Protein AF-A0A7V2S5D3-F1 (afdb_monomer_lite)

Radius of gyration: 21.26 Å; chains: 1; bounding box: 42×23×77 Å

Structure (mmCIF, N/CA/C/O backbone):
data_AF-A0A7V2S5D3-F1
#
_entry.id   AF-A0A7V2S5D3-F1
#
loop_
_atom_site.group_PDB
_atom_site.id
_atom_site.type_symbol
_atom_site.label_atom_id
_atom_site.label_alt_id
_atom_site.label_comp_id
_atom_site.label_asym_id
_atom_site.label_entity_id
_atom_site.label_seq_id
_atom_site.pdbx_PDB_ins_code
_atom_site.Cartn_x
_atom_site.Cartn_y
_atom_site.Cartn_z
_atom_site.occupancy
_atom_site.B_iso_or_equiv
_atom_site.auth_seq_id
_atom_site.auth_comp_id
_atom_site.auth_asym_id
_atom_site.auth_atom_id
_atom_site.pdbx_PDB_model_num
ATOM 1 N N . MET A 1 1 ? 14.403 7.494 53.483 1.00 46.62 1 MET A N 1
ATOM 2 C CA . MET A 1 1 ? 13.014 7.543 52.981 1.00 46.62 1 MET A CA 1
ATOM 3 C C . MET A 1 1 ? 13.094 7.843 51.501 1.00 46.62 1 MET A C 1
ATOM 5 O O . MET A 1 1 ? 13.342 8.985 51.143 1.00 46.62 1 MET A O 1
ATOM 9 N N . GLU A 1 2 ? 13.006 6.818 50.658 1.00 55.88 2 GLU A N 1
ATOM 10 C CA . GLU A 1 2 ? 12.938 7.007 49.208 1.00 55.88 2 GLU A CA 1
ATOM 11 C C . GLU A 1 2 ? 11.526 7.458 48.838 1.00 55.88 2 GLU A C 1
ATOM 13 O O . GLU A 1 2 ? 10.539 6.771 49.106 1.00 55.88 2 GLU A O 1
ATOM 18 N N . THR A 1 3 ? 11.428 8.652 48.266 1.00 60.94 3 THR A N 1
ATOM 19 C CA . THR A 1 3 ? 10.181 9.186 47.730 1.00 60.94 3 THR A CA 1
ATOM 20 C C . THR A 1 3 ? 9.862 8.427 46.447 1.00 60.94 3 THR A C 1
ATOM 22 O O . THR A 1 3 ? 10.433 8.709 45.396 1.00 60.94 3 THR A O 1
ATOM 25 N N . ILE A 1 4 ? 8.959 7.450 46.521 1.00 68.06 4 ILE A N 1
ATOM 26 C CA . ILE A 1 4 ? 8.388 6.823 45.327 1.00 68.06 4 ILE A CA 1
ATOM 27 C C . ILE A 1 4 ? 7.640 7.926 44.569 1.00 68.06 4 ILE A C 1
ATOM 29 O O . ILE A 1 4 ? 6.605 8.410 45.029 1.00 68.06 4 ILE A O 1
ATOM 33 N N . MET A 1 5 ? 8.175 8.355 43.423 1.00 68.44 5 MET A N 1
ATOM 34 C CA . MET A 1 5 ? 7.456 9.221 42.491 1.00 68.44 5 MET A CA 1
ATOM 35 C C . MET A 1 5 ? 6.154 8.518 42.092 1.00 68.44 5 MET A C 1
ATOM 37 O O . MET A 1 5 ? 6.176 7.536 41.351 1.00 68.44 5 MET A O 1
ATOM 41 N N . GLN A 1 6 ? 5.013 9.009 42.582 1.00 74.38 6 GLN A N 1
ATOM 42 C CA . GLN A 1 6 ? 3.713 8.589 42.067 1.00 74.38 6 GLN A CA 1
ATOM 43 C C . GLN A 1 6 ? 3.634 8.990 40.595 1.00 74.38 6 GLN A C 1
ATOM 45 O O . GLN A 1 6 ? 3.506 10.169 40.268 1.00 74.38 6 GLN A O 1
ATOM 50 N N . ILE A 1 7 ? 3.715 8.002 39.705 1.00 81.06 7 ILE A N 1
ATOM 51 C CA . ILE A 1 7 ? 3.478 8.2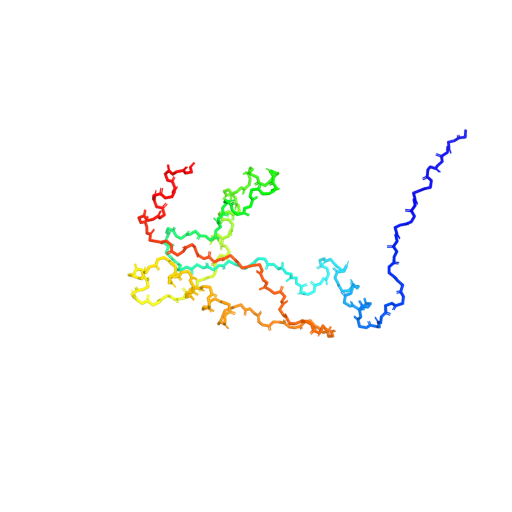08 38.280 1.00 81.06 7 ILE A CA 1
ATOM 52 C C . ILE A 1 7 ? 2.001 8.602 38.124 1.00 81.06 7 ILE A C 1
ATOM 54 O O . ILE A 1 7 ? 1.125 7.828 38.528 1.00 81.06 7 ILE A O 1
ATOM 58 N N . PRO A 1 8 ? 1.688 9.786 37.567 1.00 82.69 8 PRO A N 1
ATOM 59 C CA . PRO A 1 8 ? 0.310 10.198 37.354 1.00 82.69 8 PRO A CA 1
ATOM 60 C C . PRO A 1 8 ? -0.416 9.179 36.478 1.00 82.69 8 PRO A C 1
ATOM 62 O O . PRO A 1 8 ? 0.092 8.767 35.433 1.00 82.69 8 PRO A O 1
ATOM 65 N N . LYS A 1 9 ? -1.624 8.774 36.886 1.00 87.12 9 LYS A N 1
ATOM 66 C CA . LYS A 1 9 ? -2.429 7.851 36.084 1.00 87.12 9 LYS A CA 1
ATOM 67 C C . LYS A 1 9 ? -2.752 8.503 34.734 1.00 87.12 9 LYS A C 1
ATOM 69 O O . LYS A 1 9 ? -3.238 9.634 34.687 1.00 87.12 9 LYS A O 1
ATOM 74 N N . ILE A 1 10 ? -2.518 7.773 33.643 1.00 87.12 10 ILE A N 1
ATOM 75 C CA . ILE A 1 10 ? -2.878 8.222 32.294 1.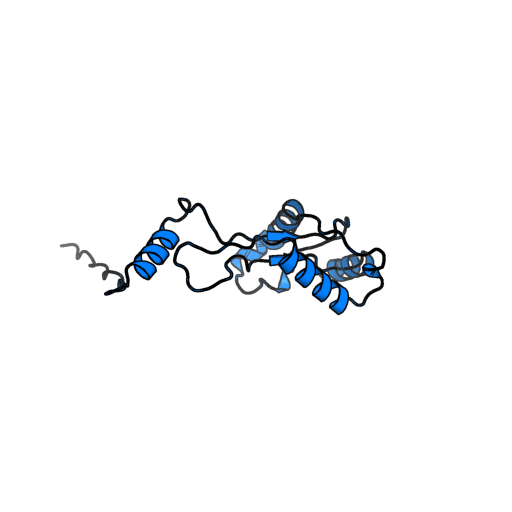00 87.12 10 ILE A CA 1
ATOM 76 C C . ILE A 1 10 ? -4.392 8.458 32.238 1.00 87.12 10 ILE A C 1
ATOM 78 O O . ILE A 1 10 ? -5.187 7.650 32.723 1.00 87.12 10 ILE A O 1
ATOM 82 N N . LYS A 1 11 ? -4.799 9.589 31.657 1.00 89.56 11 LYS A N 1
ATOM 83 C CA . LYS A 1 11 ? -6.210 9.946 31.498 1.00 89.56 11 LYS A CA 1
ATOM 84 C C . LYS A 1 11 ? -6.924 8.909 30.629 1.00 89.56 11 LYS A C 1
ATOM 86 O O . LYS A 1 11 ? -6.575 8.713 29.469 1.00 89.56 11 LYS A O 1
ATOM 91 N N . GLU A 1 12 ? -7.980 8.319 31.174 1.00 88.81 12 GLU A N 1
ATOM 92 C CA . GLU A 1 12 ? -8.840 7.372 30.463 1.00 88.81 12 GLU A CA 1
ATOM 93 C C . GLU A 1 12 ? -10.123 8.059 29.959 1.00 88.81 12 GLU A C 1
ATOM 95 O O . GLU A 1 12 ? -10.646 8.969 30.622 1.00 88.81 12 GLU A O 1
ATOM 100 N N . PRO A 1 13 ? -10.653 7.648 28.792 1.00 90.25 13 PRO A N 1
ATOM 101 C CA . PRO A 1 13 ? -11.949 8.119 28.324 1.00 90.25 13 PRO A CA 1
ATOM 102 C C . PRO A 1 13 ? -13.057 7.688 29.295 1.00 90.25 13 PRO A C 1
ATOM 104 O O . PRO A 1 13 ? -13.020 6.601 29.865 1.00 90.25 13 PRO A O 1
ATOM 107 N N . LYS A 1 14 ? -14.069 8.541 29.477 1.00 91.31 14 LYS A N 1
ATOM 108 C CA . LYS A 1 14 ? -15.229 8.271 30.340 1.00 91.31 14 LYS A CA 1
ATOM 109 C C . LYS A 1 14 ? -16.512 8.342 29.519 1.00 91.31 14 LYS A C 1
ATOM 111 O O . LYS A 1 14 ? -16.573 9.092 28.550 1.00 91.31 14 LYS A O 1
ATOM 116 N N . ARG A 1 15 ? -17.549 7.615 29.954 1.00 95.00 15 ARG A N 1
ATOM 117 C CA . ARG A 1 15 ? -18.902 7.638 29.356 1.00 95.00 15 ARG A CA 1
ATOM 118 C C . ARG A 1 15 ? -18.928 7.251 27.868 1.00 95.00 15 ARG A C 1
ATOM 120 O O . ARG A 1 15 ? -19.706 7.806 27.097 1.00 95.00 15 ARG A O 1
ATOM 127 N N . LEU A 1 16 ? -18.083 6.301 27.462 1.00 95.50 16 LEU A N 1
ATOM 128 C CA . LEU A 1 16 ? -18.149 5.741 26.115 1.00 95.50 16 LEU A CA 1
ATOM 129 C C . LEU A 1 16 ? -19.469 4.984 25.934 1.00 95.50 16 LEU A C 1
ATOM 131 O O . LEU A 1 16 ? -19.916 4.264 26.828 1.00 95.50 16 LEU A O 1
ATOM 135 N N . SER A 1 17 ? -20.095 5.135 24.767 1.00 96.06 17 SER A N 1
ATOM 136 C CA . SER A 1 17 ? -21.205 4.258 24.395 1.00 96.06 17 SER A CA 1
ATOM 137 C C . SER A 1 17 ? -20.695 2.822 24.245 1.00 96.06 17 SER A C 1
ATOM 139 O O . SER A 1 17 ? -19.521 2.607 23.940 1.00 96.06 17 SER A O 1
ATOM 141 N N . LYS A 1 18 ? -21.581 1.830 24.400 1.00 95.50 18 LYS A N 1
ATOM 142 C CA . LYS A 1 18 ? -21.215 0.405 24.278 1.00 95.50 18 LYS A CA 1
ATOM 143 C C . LYS A 1 18 ? -20.468 0.097 22.969 1.00 95.50 18 LYS A C 1
ATOM 145 O O . LYS A 1 18 ? -19.501 -0.652 22.982 1.00 95.50 18 LYS A O 1
ATOM 150 N N . ARG A 1 19 ? -20.875 0.736 21.865 1.00 95.69 19 ARG A N 1
ATOM 151 C CA . ARG A 1 19 ? -20.241 0.618 20.541 1.00 95.69 19 ARG A CA 1
ATOM 152 C C . ARG A 1 19 ? -18.800 1.132 20.533 1.00 95.69 19 ARG A C 1
ATOM 154 O O . ARG A 1 19 ? -17.904 0.437 20.075 1.00 95.69 19 ARG A O 1
ATOM 161 N N . ILE A 1 20 ? -18.574 2.339 21.058 1.00 95.12 20 ILE A N 1
ATOM 162 C CA . ILE A 1 20 ? -17.236 2.947 21.079 1.00 95.12 20 ILE A CA 1
ATOM 163 C C . ILE A 1 20 ? -16.316 2.216 22.058 1.00 95.12 20 ILE A C 1
ATOM 165 O O . ILE A 1 20 ? -15.143 2.026 21.753 1.00 95.12 20 ILE A O 1
ATOM 169 N N . GLN A 1 21 ? -16.844 1.765 23.200 1.00 94.25 21 GLN A N 1
ATOM 170 C CA . GLN A 1 21 ? -16.094 0.929 24.135 1.00 94.25 21 GLN A CA 1
ATOM 171 C C . GLN A 1 21 ? -15.609 -0.353 23.444 1.00 94.25 21 GLN A C 1
ATOM 173 O O . GLN A 1 21 ? -14.418 -0.641 23.482 1.00 94.25 21 GLN A O 1
ATOM 178 N N . TRP A 1 22 ? -16.495 -1.052 22.723 1.00 93.69 22 TRP A N 1
ATOM 179 C CA . TRP A 1 22 ? -16.131 -2.259 21.976 1.00 93.69 22 TRP A CA 1
ATOM 180 C C . TRP A 1 22 ? -15.054 -2.002 20.913 1.00 93.69 22 TRP A C 1
ATOM 182 O O . TRP A 1 22 ? -14.054 -2.712 20.895 1.00 93.69 22 TRP A O 1
ATOM 192 N N . LEU A 1 23 ? -15.206 -0.972 20.068 1.00 92.56 23 LEU A N 1
ATOM 193 C CA . LEU A 1 23 ? -14.217 -0.639 19.026 1.00 92.56 23 LEU A CA 1
ATOM 194 C C . LEU A 1 23 ? -12.845 -0.318 19.627 1.00 92.56 23 LEU A C 1
ATOM 196 O O . LEU A 1 23 ? -11.810 -0.739 19.109 1.00 92.56 23 LEU A O 1
ATOM 200 N N . ARG A 1 24 ? -12.839 0.410 20.749 1.00 92.25 24 ARG A N 1
ATOM 201 C CA . ARG A 1 24 ? -11.620 0.744 21.479 1.00 92.25 24 ARG A CA 1
ATOM 202 C C . ARG A 1 24 ? -10.957 -0.516 22.037 1.00 92.25 24 ARG A C 1
ATOM 204 O O . ARG A 1 24 ? -9.765 -0.714 21.823 1.00 92.25 24 ARG A O 1
ATOM 211 N N . ASP A 1 25 ? -11.704 -1.361 22.736 1.00 92.19 25 ASP A N 1
ATOM 212 C CA . ASP A 1 25 ? -11.162 -2.582 23.340 1.00 92.19 25 ASP A CA 1
ATOM 213 C C . ASP A 1 25 ? -10.679 -3.561 22.265 1.00 92.19 25 ASP A C 1
ATOM 215 O O . ASP A 1 25 ? -9.608 -4.152 22.401 1.00 92.19 25 ASP A O 1
ATOM 219 N N . TYR A 1 26 ? -11.400 -3.639 21.142 1.00 91.88 26 TYR A N 1
ATOM 220 C CA . TYR A 1 26 ? -10.963 -4.365 19.960 1.00 91.88 26 TYR A CA 1
ATOM 221 C C . TYR A 1 26 ? -9.618 -3.834 19.459 1.00 91.88 26 TYR A C 1
ATOM 223 O O . TYR A 1 26 ? -8.675 -4.615 19.363 1.00 91.88 26 TYR A O 1
ATOM 231 N N . TYR A 1 27 ? -9.478 -2.522 19.223 1.00 89.88 27 TYR A N 1
ATOM 232 C CA . TYR A 1 27 ? -8.221 -1.898 18.787 1.00 89.88 27 TYR A CA 1
ATOM 233 C C . TYR A 1 27 ? -7.032 -2.243 19.701 1.00 89.88 27 TYR A C 1
ATOM 235 O O . TYR A 1 27 ? -5.958 -2.590 19.208 1.00 89.88 27 TYR A O 1
ATOM 243 N N . PHE A 1 28 ? -7.231 -2.209 21.023 1.00 90.75 28 PHE A N 1
ATOM 244 C CA . PHE A 1 28 ? -6.183 -2.498 22.009 1.00 90.75 28 PHE A CA 1
ATOM 245 C C . PHE A 1 28 ? -5.948 -3.988 22.290 1.00 90.75 28 PHE A C 1
ATOM 247 O O . PHE A 1 28 ? -5.021 -4.311 23.026 1.00 90.75 28 PHE A O 1
ATOM 254 N N . SER A 1 29 ? -6.694 -4.907 21.668 1.00 91.50 29 SER A N 1
ATOM 255 C CA . SER A 1 29 ? -6.385 -6.345 21.755 1.00 91.50 29 SER A CA 1
ATOM 256 C C . SER A 1 29 ? -5.117 -6.751 20.981 1.00 91.50 29 SER A C 1
ATOM 258 O O . SER A 1 29 ? -4.679 -7.900 21.049 1.00 91.50 29 SER A O 1
ATOM 260 N N . GLY A 1 30 ? -4.479 -5.801 20.283 1.00 88.25 30 GLY A N 1
ATOM 261 C CA . GLY A 1 30 ? -3.143 -5.964 19.714 1.00 88.25 30 GLY A CA 1
ATOM 262 C C . GLY A 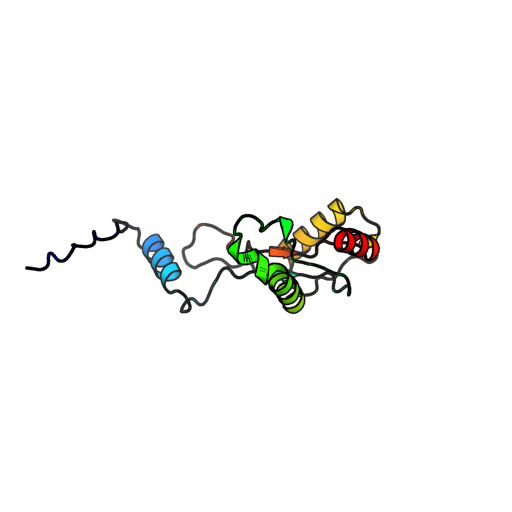1 30 ? -3.109 -7.031 18.624 1.00 88.25 30 GLY A C 1
ATOM 263 O O . GLY A 1 30 ? -3.853 -6.933 17.645 1.00 88.25 30 GLY A O 1
ATOM 264 N N . THR A 1 31 ? -2.242 -8.031 18.799 1.00 89.94 31 THR A N 1
ATOM 265 C CA . THR A 1 31 ? -2.094 -9.195 17.907 1.00 89.94 31 THR A CA 1
ATOM 266 C C . THR A 1 31 ? -3.212 -10.227 18.070 1.00 89.94 31 THR A C 1
ATOM 268 O O . THR A 1 31 ? -3.360 -11.095 17.219 1.00 89.94 31 THR A O 1
ATOM 271 N N . GLY A 1 32 ? -4.033 -10.124 19.123 1.00 89.75 32 GLY A N 1
ATOM 272 C CA . GLY A 1 32 ? -5.229 -10.954 19.297 1.00 89.75 32 GLY A CA 1
ATOM 273 C C . GLY A 1 32 ? -6.389 -10.562 18.376 1.00 89.75 32 GLY A C 1
ATOM 274 O O . GLY A 1 32 ? -7.399 -11.266 18.316 1.00 89.75 32 GLY A O 1
ATOM 275 N N . ARG A 1 33 ? -6.271 -9.446 17.645 1.00 89.12 33 ARG A N 1
ATOM 276 C CA . ARG A 1 33 ? -7.268 -9.045 16.651 1.00 89.12 33 ARG A CA 1
ATOM 277 C C . ARG A 1 33 ? -7.227 -9.961 15.438 1.00 89.12 33 ARG A C 1
ATOM 279 O O . ARG A 1 33 ? -6.176 -10.180 14.850 1.00 89.12 33 ARG A O 1
ATOM 286 N N . LYS A 1 34 ? -8.410 -10.383 14.989 1.00 86.19 34 LYS A N 1
ATOM 287 C CA . LYS A 1 34 ? -8.575 -11.050 13.687 1.00 86.19 34 LYS A CA 1
ATOM 288 C C . LYS A 1 34 ? -8.334 -10.119 12.497 1.00 86.19 34 LYS A C 1
ATOM 290 O O . LYS A 1 34 ? -8.002 -10.599 11.423 1.00 86.19 34 LYS A O 1
ATOM 295 N N . TRP A 1 35 ? -8.543 -8.816 12.680 1.00 87.19 35 TRP A N 1
ATOM 296 C CA . TRP A 1 35 ? -8.399 -7.807 11.639 1.00 87.19 35 TRP A CA 1
ATOM 297 C C . TRP A 1 35 ? -7.332 -6.780 12.027 1.00 87.19 35 TRP A C 1
ATOM 299 O O . TRP A 1 35 ? -7.281 -6.318 13.172 1.00 87.19 35 TRP A O 1
ATOM 309 N N . ASN A 1 36 ? -6.504 -6.389 11.062 1.00 84.44 36 ASN A N 1
ATOM 310 C CA . ASN A 1 36 ? -5.489 -5.357 11.213 1.00 84.44 36 ASN A CA 1
ATOM 311 C C . ASN A 1 36 ? -5.371 -4.524 9.922 1.00 84.44 36 ASN A C 1
ATOM 313 O O . ASN A 1 36 ? -5.755 -4.951 8.834 1.00 84.44 36 ASN A O 1
ATOM 317 N N . ASN A 1 37 ? -4.842 -3.308 10.054 1.00 82.12 37 ASN A N 1
ATOM 318 C CA . ASN A 1 37 ? -4.548 -2.449 8.912 1.00 82.12 37 ASN A CA 1
ATOM 319 C C . ASN A 1 37 ? -3.118 -2.715 8.421 1.00 82.12 37 ASN A C 1
ATOM 321 O O . ASN A 1 37 ? -2.195 -1.964 8.735 1.00 82.12 37 ASN A O 1
ATOM 325 N N . GLU A 1 38 ? -2.930 -3.824 7.711 1.00 85.88 38 GLU A N 1
ATOM 326 C CA . GLU A 1 38 ? -1.656 -4.157 7.063 1.00 85.88 38 GLU A CA 1
ATOM 327 C C . GLU A 1 38 ? -1.486 -3.450 5.717 1.00 85.88 38 GLU A C 1
ATOM 329 O O . GLU A 1 38 ? -2.460 -3.201 4.999 1.00 85.88 38 GLU A O 1
ATOM 334 N N . PHE A 1 39 ? -0.225 -3.190 5.358 1.00 90.94 39 PHE A N 1
ATOM 335 C CA . PHE A 1 39 ? 0.130 -2.788 4.003 1.00 90.94 39 PHE A CA 1
ATOM 336 C C . PHE A 1 39 ? -0.226 -3.893 3.011 1.00 90.94 39 PHE A C 1
ATOM 338 O O . PHE A 1 39 ? 0.040 -5.072 3.243 1.00 90.94 39 PHE A O 1
ATOM 345 N N . THR A 1 40 ? -0.793 -3.500 1.875 1.00 94.12 40 THR A N 1
ATOM 346 C CA . THR A 1 40 ? -0.973 -4.400 0.732 1.00 94.12 40 THR A CA 1
ATOM 347 C C . THR A 1 40 ? -0.120 -3.910 -0.424 1.00 94.12 40 THR A C 1
ATOM 349 O O . THR A 1 40 ? -0.115 -2.715 -0.710 1.00 94.12 40 THR A O 1
ATOM 352 N N . ALA A 1 41 ? 0.614 -4.822 -1.061 1.00 96.62 41 ALA A N 1
ATOM 353 C CA . ALA A 1 41 ? 1.495 -4.518 -2.179 1.00 96.62 41 ALA A CA 1
ATOM 354 C C . ALA A 1 41 ? 0.947 -5.104 -3.484 1.00 96.62 41 ALA A C 1
ATOM 356 O O . ALA A 1 41 ? 0.452 -6.236 -3.497 1.00 96.62 41 ALA A O 1
ATOM 357 N N . TRP A 1 42 ? 1.052 -4.344 -4.575 1.00 97.88 42 TRP A N 1
ATOM 358 C CA . TRP A 1 42 ? 0.461 -4.683 -5.870 1.00 97.88 42 TRP A CA 1
ATOM 359 C C . TRP A 1 42 ? 1.404 -4.342 -7.019 1.00 97.88 42 TRP A C 1
ATOM 361 O O . TRP A 1 42 ? 1.958 -3.246 -7.068 1.00 97.88 42 TRP A O 1
ATOM 371 N N . THR A 1 43 ? 1.587 -5.279 -7.944 1.00 98.38 43 THR A N 1
ATOM 372 C CA . THR A 1 43 ? 2.586 -5.209 -9.020 1.00 98.38 43 THR A CA 1
ATOM 373 C C . THR A 1 43 ? 1.948 -5.407 -10.389 1.00 98.38 43 THR A C 1
ATOM 375 O O . THR A 1 43 ? 0.977 -6.147 -10.528 1.00 98.38 43 THR A O 1
ATOM 378 N N . THR A 1 44 ? 2.525 -4.787 -11.414 1.00 98.12 44 THR A N 1
ATOM 379 C CA . THR A 1 44 ? 2.248 -5.106 -12.828 1.00 98.12 44 THR A CA 1
ATOM 380 C C . THR A 1 44 ? 2.782 -6.491 -13.214 1.00 98.12 44 THR A C 1
ATOM 382 O O . THR A 1 44 ? 2.412 -7.055 -14.239 1.00 98.12 44 THR A O 1
ATOM 385 N N . GLY A 1 45 ? 3.682 -7.053 -12.401 1.00 96.94 45 GLY A N 1
ATOM 386 C CA . GLY A 1 45 ? 4.382 -8.305 -12.679 1.00 96.94 45 GLY A CA 1
ATOM 387 C C . GLY A 1 45 ? 5.606 -8.144 -13.582 1.00 96.94 45 GLY A C 1
ATOM 388 O O . GLY A 1 45 ? 6.272 -9.135 -13.875 1.00 96.94 45 GLY A O 1
ATOM 389 N N . THR A 1 46 ? 5.940 -6.922 -14.009 1.00 97.06 46 THR A N 1
ATOM 390 C CA . THR A 1 46 ? 7.154 -6.691 -14.800 1.00 97.06 46 THR A CA 1
ATOM 391 C C . THR A 1 46 ? 8.419 -6.847 -13.936 1.00 97.06 46 THR A C 1
ATOM 393 O O . THR A 1 46 ? 8.422 -6.474 -12.759 1.00 97.06 46 THR A O 1
ATOM 396 N N . PRO A 1 47 ? 9.535 -7.377 -14.478 1.00 95.81 47 PRO A N 1
ATOM 397 C CA . PRO A 1 47 ? 10.749 -7.618 -13.687 1.00 95.81 47 PRO A CA 1
ATOM 398 C C . PRO A 1 47 ? 11.357 -6.359 -13.049 1.00 95.81 47 PRO A C 1
ATOM 400 O O . PRO A 1 47 ? 11.968 -6.436 -11.979 1.00 95.81 47 PRO A O 1
ATOM 403 N N . TRP A 1 48 ? 11.176 -5.199 -13.685 1.00 95.12 48 TRP A N 1
ATOM 404 C CA . TRP A 1 48 ? 11.685 -3.896 -13.243 1.00 95.12 48 TRP A CA 1
ATOM 405 C C . TRP A 1 48 ? 10.714 -3.126 -12.339 1.00 95.12 48 TRP A C 1
ATOM 407 O O . TRP A 1 48 ? 11.007 -1.985 -11.985 1.00 95.12 48 TRP A O 1
ATOM 417 N N . ASP A 1 49 ? 9.568 -3.708 -11.977 1.00 95.88 49 ASP A N 1
ATOM 418 C CA . ASP A 1 49 ? 8.567 -3.004 -11.180 1.00 95.88 49 ASP A CA 1
ATOM 419 C C . ASP A 1 49 ? 9.069 -2.698 -9.759 1.00 95.88 49 ASP A C 1
ATOM 421 O O . ASP A 1 49 ? 9.832 -3.473 -9.161 1.00 95.88 49 ASP A O 1
ATOM 425 N N . ILE A 1 50 ? 8.605 -1.568 -9.228 1.00 94.31 50 ILE A N 1
ATOM 426 C CA . ILE A 1 50 ? 8.898 -1.032 -7.895 1.00 94.31 50 ILE A CA 1
ATOM 427 C C . ILE A 1 50 ? 7.567 -0.569 -7.295 1.00 94.31 50 ILE A C 1
ATOM 429 O O . ILE A 1 50 ? 6.807 0.117 -7.968 1.00 94.31 50 ILE A O 1
ATOM 433 N N . GLN A 1 51 ? 7.276 -0.932 -6.043 1.00 94.69 51 GLN A N 1
ATOM 434 C CA . GLN A 1 51 ? 6.041 -0.541 -5.334 1.00 94.69 51 GLN A CA 1
ATOM 435 C C . GLN A 1 51 ? 6.289 0.465 -4.206 1.00 94.69 51 GLN A C 1
ATOM 437 O O . GLN A 1 51 ? 5.356 1.091 -3.711 1.00 94.69 51 GLN A O 1
ATOM 442 N N . TYR A 1 52 ? 7.542 0.582 -3.769 1.00 90.44 52 TYR A N 1
ATOM 443 C CA . TYR A 1 52 ? 7.933 1.394 -2.628 1.00 90.44 52 TYR A CA 1
ATOM 444 C C . TYR A 1 52 ? 8.710 2.618 -3.105 1.00 90.44 52 TYR A C 1
ATOM 446 O O . TYR A 1 52 ? 9.786 2.479 -3.687 1.00 90.44 52 TYR A O 1
ATOM 454 N N . ASP A 1 53 ? 8.147 3.800 -2.866 1.00 85.75 53 ASP A N 1
ATOM 455 C CA . ASP A 1 53 ? 8.810 5.078 -3.108 1.00 85.75 53 ASP A CA 1
ATOM 456 C C . ASP A 1 53 ? 9.437 5.582 -1.807 1.00 85.75 53 ASP A C 1
ATOM 458 O O . ASP A 1 53 ? 8.758 6.121 -0.929 1.00 85.75 53 ASP A O 1
ATOM 462 N N . GLU A 1 54 ? 10.747 5.399 -1.694 1.00 78.31 54 GLU A N 1
ATOM 463 C CA . GLU A 1 54 ? 11.543 5.781 -0.529 1.00 78.31 54 GLU A CA 1
ATOM 464 C C . GLU A 1 54 ? 11.375 7.267 -0.185 1.00 78.31 54 GLU A C 1
ATOM 466 O O . GLU A 1 54 ? 11.278 7.615 0.993 1.00 78.31 54 GLU A O 1
ATOM 471 N N . MET A 1 55 ? 11.225 8.133 -1.199 1.00 74.25 55 MET A N 1
ATOM 472 C CA . MET A 1 55 ? 11.089 9.587 -1.035 1.00 74.25 55 MET A CA 1
ATOM 473 C C . MET A 1 55 ? 9.835 9.986 -0.253 1.00 74.25 55 MET A C 1
ATOM 475 O O . MET A 1 55 ? 9.801 11.050 0.366 1.00 74.25 55 MET A O 1
ATOM 479 N N . THR A 1 56 ? 8.817 9.124 -0.224 1.00 71.88 56 THR A N 1
ATOM 480 C CA . THR A 1 56 ? 7.578 9.376 0.525 1.00 71.88 56 THR A CA 1
ATOM 481 C C . THR A 1 56 ? 7.699 9.094 2.026 1.00 71.88 56 THR A C 1
ATOM 483 O O . THR A 1 56 ? 6.827 9.507 2.791 1.00 71.88 56 THR A O 1
ATOM 486 N N . TYR A 1 57 ? 8.795 8.465 2.475 1.00 73.69 57 TYR A N 1
ATOM 487 C CA . TYR A 1 57 ? 8.994 8.031 3.865 1.00 73.69 57 TYR A CA 1
ATOM 488 C C . TYR A 1 57 ? 10.154 8.731 4.600 1.00 73.69 57 TYR A C 1
ATOM 490 O O . TYR A 1 57 ? 10.526 8.322 5.699 1.00 73.69 57 TYR A O 1
ATOM 498 N N . TYR A 1 58 ? 10.652 9.862 4.085 1.00 77.06 58 TYR A N 1
ATOM 499 C CA . TYR A 1 58 ? 11.739 10.656 4.698 1.00 77.06 58 TYR A CA 1
ATOM 500 C C . TYR A 1 58 ? 11.377 11.368 6.024 1.00 77.06 58 TYR A C 1
ATOM 502 O O . TYR A 1 58 ? 12.138 12.178 6.545 1.00 77.06 58 TYR A O 1
ATOM 510 N N . ILE A 1 59 ? 10.204 11.102 6.598 1.00 81.44 59 ILE A N 1
ATOM 511 C CA . ILE A 1 59 ? 9.779 11.724 7.862 1.00 81.44 59 ILE A CA 1
ATOM 512 C C . ILE A 1 59 ? 10.327 11.012 9.109 1.00 81.44 59 ILE A C 1
ATOM 514 O O . ILE A 1 59 ? 10.310 11.603 10.186 1.00 81.44 59 ILE A O 1
ATOM 518 N N . VAL A 1 60 ? 10.804 9.765 8.982 1.00 84.94 60 VAL A N 1
ATOM 519 C CA . VAL A 1 60 ? 11.334 8.958 10.098 1.00 84.94 60 VAL A CA 1
ATOM 520 C C . VAL A 1 60 ? 12.753 8.481 9.752 1.00 84.94 60 VAL A C 1
ATOM 522 O O . VAL A 1 60 ? 12.898 7.426 9.128 1.00 84.94 60 VAL A O 1
ATOM 525 N N . PRO A 1 61 ? 13.808 9.232 10.118 1.00 87.19 61 PRO A N 1
ATOM 526 C CA . PRO A 1 61 ? 15.200 8.912 9.775 1.00 87.19 61 PRO A CA 1
ATOM 527 C C . PRO A 1 61 ? 15.665 7.513 10.198 1.00 87.19 61 PRO A C 1
ATOM 529 O O . PRO A 1 61 ? 16.501 6.904 9.534 1.00 87.19 61 PRO A O 1
ATOM 532 N N . GLU A 1 62 ? 15.090 6.961 11.264 1.00 90.94 62 GLU A N 1
ATOM 533 C CA . GLU A 1 62 ? 15.363 5.611 11.764 1.00 90.94 62 GLU A CA 1
ATOM 534 C C . GLU A 1 62 ? 15.025 4.518 10.738 1.00 90.94 62 GLU A C 1
ATOM 536 O O . GLU A 1 62 ? 15.523 3.397 10.839 1.00 90.94 62 GLU A O 1
ATOM 541 N N . THR A 1 63 ? 14.199 4.834 9.736 1.00 88.44 63 THR A N 1
ATOM 542 C CA . THR A 1 63 ? 13.834 3.912 8.654 1.00 88.44 63 THR A CA 1
ATOM 543 C C . THR A 1 63 ? 14.859 3.860 7.523 1.00 88.44 63 THR A C 1
ATOM 545 O O . THR A 1 63 ? 14.858 2.893 6.764 1.00 88.44 63 THR A O 1
ATOM 548 N N . TYR A 1 64 ? 15.764 4.840 7.413 1.00 89.50 64 TYR A N 1
ATOM 549 C CA . TYR A 1 64 ? 16.652 4.986 6.250 1.00 89.50 64 TYR A CA 1
ATOM 550 C C . TYR A 1 64 ? 17.574 3.786 6.022 1.00 89.50 64 TYR A C 1
ATOM 552 O O . TYR A 1 64 ? 17.681 3.343 4.877 1.00 89.50 64 TYR A O 1
ATOM 560 N N . PRO A 1 65 ? 18.177 3.182 7.069 1.00 91.75 65 PRO A N 1
ATOM 561 C CA . PRO A 1 65 ? 18.987 1.976 6.895 1.00 91.75 65 PRO A CA 1
ATOM 562 C C . PRO A 1 65 ? 18.206 0.779 6.329 1.00 91.75 65 PRO A C 1
ATOM 564 O O . PRO A 1 65 ? 18.814 -0.198 5.899 1.00 91.75 65 PRO A O 1
ATOM 567 N N . PHE A 1 66 ? 16.871 0.833 6.340 1.00 91.31 66 PHE A N 1
ATOM 568 C CA . PHE A 1 66 ? 15.986 -0.265 5.963 1.00 91.31 66 PHE A CA 1
ATOM 569 C C . PHE A 1 66 ? 15.227 -0.027 4.652 1.00 91.31 66 PHE A C 1
ATOM 571 O O . PHE A 1 66 ? 14.485 -0.916 4.241 1.00 91.31 66 PHE A O 1
ATOM 578 N N . LEU A 1 67 ? 15.409 1.108 3.967 1.00 90.06 67 LEU A N 1
ATOM 579 C CA . LEU A 1 67 ? 14.638 1.451 2.760 1.00 90.06 67 LEU A CA 1
ATOM 580 C C . LEU A 1 67 ? 14.736 0.379 1.665 1.00 90.06 67 LEU A C 1
ATOM 582 O O . LEU A 1 67 ? 13.712 -0.114 1.194 1.00 90.06 67 LEU A O 1
ATOM 586 N N . GLU A 1 68 ? 15.947 -0.092 1.360 1.00 90.25 68 GLU A N 1
ATOM 587 C CA . GLU A 1 68 ? 16.150 -1.187 0.400 1.00 90.25 68 GLU A CA 1
ATOM 588 C C . GLU A 1 68 ? 15.532 -2.516 0.873 1.00 90.25 68 GLU A C 1
ATOM 590 O O . GLU A 1 68 ? 15.005 -3.298 0.073 1.00 90.25 68 GLU A O 1
ATOM 595 N N . THR A 1 69 ? 15.510 -2.758 2.189 1.00 93.75 69 THR A N 1
ATOM 596 C CA . THR A 1 69 ? 14.811 -3.918 2.767 1.00 93.75 69 THR A CA 1
ATOM 597 C C . THR A 1 69 ? 13.299 -3.792 2.578 1.00 93.75 69 THR A C 1
ATOM 599 O O . THR A 1 69 ? 12.655 -4.767 2.193 1.00 93.75 69 THR A O 1
ATOM 602 N N . PHE A 1 70 ? 12.720 -2.607 2.795 1.00 92.38 70 PHE A N 1
ATOM 603 C CA . PHE A 1 70 ? 11.289 -2.359 2.595 1.00 92.38 70 PHE A CA 1
ATOM 604 C C . PHE A 1 70 ? 10.886 -2.464 1.132 1.00 92.38 70 PHE A C 1
ATOM 606 O O . PHE A 1 70 ? 9.911 -3.132 0.804 1.00 92.38 70 PHE A O 1
ATOM 613 N N . LYS A 1 71 ? 11.668 -1.884 0.229 1.00 91.69 71 LYS A N 1
ATOM 614 C CA . LYS A 1 71 ? 11.464 -2.024 -1.212 1.00 91.69 71 LYS A CA 1
ATOM 615 C C . LYS A 1 71 ? 11.476 -3.486 -1.646 1.00 91.69 71 LYS A C 1
ATOM 617 O O . LYS A 1 71 ? 10.563 -3.937 -2.341 1.00 91.69 71 LYS A O 1
ATOM 622 N N . SER A 1 72 ? 12.461 -4.249 -1.176 1.00 93.62 72 SER A N 1
ATOM 623 C CA . SER A 1 72 ? 12.577 -5.678 -1.470 1.00 93.62 72 SER A CA 1
ATOM 624 C C . SER A 1 72 ? 11.440 -6.502 -0.861 1.00 93.62 72 SER A C 1
ATOM 626 O O . SER A 1 72 ? 10.958 -7.438 -1.501 1.00 93.62 72 SER A O 1
ATOM 628 N N . SER A 1 73 ? 10.991 -6.181 0.356 1.00 95.19 73 SER A N 1
ATOM 629 C CA . SER A 1 73 ? 9.892 -6.897 1.010 1.00 95.19 73 SER A CA 1
ATOM 630 C C . SER A 1 73 ? 8.545 -6.599 0.351 1.00 95.19 73 SER A C 1
ATOM 632 O O . SER A 1 73 ? 7.776 -7.527 0.108 1.00 95.19 73 SER A O 1
ATOM 634 N N . MET A 1 74 ? 8.292 -5.346 -0.041 1.00 95.12 74 MET A N 1
ATOM 635 C CA . MET A 1 74 ? 7.088 -4.966 -0.784 1.00 95.12 74 MET A CA 1
ATOM 636 C C . MET A 1 74 ? 7.028 -5.672 -2.135 1.00 95.12 74 MET A C 1
ATOM 638 O O . MET A 1 74 ? 5.982 -6.211 -2.481 1.00 95.12 74 MET A O 1
ATOM 642 N N . LYS A 1 75 ? 8.152 -5.757 -2.859 1.00 94.94 75 LYS A N 1
ATOM 643 C CA . LYS A 1 75 ? 8.221 -6.497 -4.126 1.00 94.94 75 LYS A CA 1
ATOM 644 C C . LYS A 1 75 ? 7.903 -7.983 -3.953 1.00 94.94 75 LYS A C 1
ATOM 646 O O . LYS A 1 75 ? 7.176 -8.544 -4.766 1.00 94.94 75 LYS A O 1
ATOM 651 N N . GLN A 1 76 ? 8.414 -8.614 -2.896 1.00 95.56 76 GLN A N 1
ATOM 652 C CA . GLN A 1 76 ? 8.145 -10.026 -2.594 1.00 95.56 76 GLN A CA 1
ATOM 653 C C . GLN A 1 76 ? 6.692 -10.280 -2.174 1.00 95.56 76 GLN A C 1
ATOM 655 O O . GLN A 1 76 ? 6.126 -11.313 -2.519 1.00 95.56 76 GLN A O 1
ATOM 660 N N . ALA A 1 77 ? 6.083 -9.345 -1.444 1.00 96.12 77 ALA A N 1
ATOM 661 C CA . ALA A 1 77 ? 4.694 -9.442 -1.003 1.00 96.12 77 ALA A CA 1
ATOM 662 C C . ALA A 1 77 ? 3.679 -8.995 -2.074 1.00 96.12 77 ALA A C 1
ATOM 664 O O . ALA A 1 77 ? 2.467 -9.117 -1.860 1.00 96.12 77 ALA A O 1
ATOM 665 N N . ALA A 1 78 ? 4.147 -8.441 -3.199 1.00 97.50 78 ALA A N 1
ATOM 666 C CA . ALA A 1 78 ? 3.286 -7.823 -4.190 1.00 97.50 78 ALA A CA 1
ATOM 667 C C . ALA A 1 78 ? 2.454 -8.852 -4.960 1.00 97.50 78 ALA A C 1
ATOM 669 O O . ALA A 1 78 ? 2.966 -9.811 -5.536 1.00 97.50 78 ALA A O 1
ATOM 670 N N . ARG A 1 79 ? 1.146 -8.606 -5.021 1.00 97.62 79 ARG A N 1
ATOM 671 C CA . ARG A 1 79 ? 0.195 -9.396 -5.805 1.00 97.62 79 ARG A CA 1
ATOM 672 C C . ARG A 1 79 ? 0.035 -8.794 -7.195 1.00 97.62 79 ARG A C 1
ATOM 674 O O . ARG A 1 79 ? -0.082 -7.577 -7.332 1.00 97.62 79 ARG A O 1
ATOM 681 N N . LYS A 1 80 ? 0.049 -9.638 -8.227 1.00 98.25 80 LYS A N 1
ATOM 682 C CA . LYS A 1 80 ? -0.075 -9.178 -9.612 1.00 98.25 80 LYS A CA 1
ATOM 683 C C . LYS A 1 80 ? -1.489 -8.651 -9.891 1.00 98.25 80 LYS A C 1
ATOM 685 O O . LYS A 1 80 ? -2.465 -9.302 -9.526 1.00 98.25 80 LYS A O 1
ATOM 690 N N . VAL A 1 81 ? -1.563 -7.503 -10.558 1.00 98.38 81 VAL A N 1
ATOM 691 C CA . VAL A 1 81 ? -2.762 -6.954 -11.205 1.00 98.38 81 VAL A CA 1
ATOM 692 C C . VAL A 1 81 ? -2.513 -7.005 -12.709 1.00 98.38 81 VAL A C 1
ATOM 694 O O . VAL A 1 81 ? -1.476 -6.531 -13.176 1.00 98.38 81 VAL A O 1
ATOM 697 N N . GLU A 1 82 ? -3.424 -7.623 -13.459 1.00 98.12 82 GLU A N 1
ATOM 698 C CA . GLU A 1 82 ? -3.310 -7.686 -14.918 1.00 98.12 82 GLU A CA 1
ATOM 699 C C . GLU A 1 82 ? -3.505 -6.294 -15.515 1.00 98.12 82 GLU A C 1
ATOM 701 O O . GLU A 1 82 ? -4.432 -5.578 -15.144 1.00 98.12 82 GLU A O 1
ATOM 706 N N . THR A 1 83 ? -2.624 -5.906 -16.432 1.00 98.00 83 THR A N 1
ATOM 707 C CA . THR A 1 83 ? -2.663 -4.600 -17.096 1.00 98.00 83 THR A CA 1
ATOM 708 C C . THR A 1 83 ? -3.152 -4.740 -18.537 1.00 98.00 83 THR A C 1
ATOM 710 O O . THR A 1 83 ? -2.874 -5.767 -19.155 1.00 98.00 83 THR A O 1
ATOM 713 N N . PRO A 1 84 ? -3.804 -3.713 -19.111 1.00 97.62 84 PRO A N 1
ATOM 714 C CA . PRO A 1 84 ? -4.125 -3.663 -20.535 1.00 97.62 84 PRO A CA 1
ATOM 715 C C . PRO A 1 84 ? -2.887 -3.841 -21.421 1.00 97.62 84 PRO A C 1
ATOM 717 O O . PRO A 1 84 ? -1.780 -3.461 -21.034 1.00 97.62 84 PRO A O 1
ATOM 720 N N . ASP A 1 85 ? -3.071 -4.372 -22.628 1.00 97.12 85 ASP A N 1
ATOM 721 C CA . ASP A 1 85 ? -1.961 -4.652 -23.551 1.00 97.12 85 ASP A CA 1
ATOM 722 C C . ASP A 1 85 ? -1.194 -3.381 -23.958 1.00 97.12 85 ASP A C 1
ATOM 724 O O . ASP A 1 85 ? 0.024 -3.397 -24.144 1.00 97.12 85 ASP A O 1
ATOM 728 N N . ASP A 1 86 ? -1.897 -2.254 -24.064 1.00 97.69 86 ASP A N 1
ATOM 729 C CA . ASP A 1 86 ? -1.353 -0.945 -24.420 1.00 97.69 86 ASP A CA 1
ATOM 730 C C . ASP A 1 86 ? -0.936 -0.105 -23.202 1.00 97.69 86 ASP A C 1
ATOM 732 O O . ASP A 1 86 ? -0.523 1.042 -23.363 1.00 97.69 86 ASP A O 1
ATOM 736 N N . PHE A 1 87 ? -0.975 -0.667 -21.989 1.00 98.25 87 PHE A N 1
ATOM 737 C CA . PHE A 1 87 ? -0.784 0.064 -20.732 1.00 98.25 87 PHE A CA 1
ATOM 738 C C . PHE A 1 87 ? 0.481 0.935 -20.707 1.00 98.25 87 PHE A C 1
ATOM 740 O O . PHE A 1 87 ? 0.446 2.084 -20.270 1.00 98.25 87 PHE A O 1
ATOM 747 N N . PHE A 1 88 ? 1.608 0.427 -21.214 1.00 97.88 88 PHE A N 1
ATOM 748 C CA . PHE A 1 88 ? 2.880 1.164 -21.236 1.00 97.88 88 PHE A CA 1
ATOM 749 C C . PHE A 1 88 ? 2.993 2.219 -22.348 1.00 97.88 88 PHE A C 1
ATOM 751 O O . PHE A 1 88 ? 3.984 2.947 -22.383 1.00 97.88 88 PHE A O 1
ATOM 758 N N . GLN A 1 89 ? 1.998 2.329 -23.231 1.00 97.75 89 GLN A N 1
ATOM 759 C CA . GLN A 1 89 ? 1.901 3.403 -24.225 1.00 97.75 89 GLN A CA 1
ATOM 760 C C . GLN A 1 89 ? 1.269 4.671 -23.636 1.00 97.75 89 GLN A C 1
ATOM 762 O O . GLN A 1 89 ? 1.447 5.760 -24.180 1.00 97.75 89 GLN A O 1
ATOM 767 N N . TRP A 1 90 ? 0.546 4.545 -22.521 1.00 98.31 90 TRP A N 1
ATOM 768 C CA . TRP A 1 90 ? -0.104 5.669 -21.857 1.00 98.31 90 TRP A CA 1
ATOM 769 C C . TRP A 1 90 ? 0.900 6.545 -21.103 1.00 98.31 90 TRP A C 1
ATOM 771 O O . TRP A 1 90 ? 1.991 6.116 -20.697 1.00 98.31 90 TRP A O 1
ATOM 781 N N . SER A 1 91 ? 0.503 7.786 -20.827 1.00 98.12 91 SER A N 1
ATOM 782 C CA . SER A 1 91 ? 1.293 8.661 -19.967 1.00 98.12 91 SER A CA 1
ATOM 783 C C . SER A 1 91 ? 1.411 8.076 -18.552 1.00 98.12 91 SER A C 1
ATOM 785 O O . SER A 1 91 ? 0.558 7.322 -18.081 1.00 98.12 91 SER A O 1
ATOM 787 N N . LEU A 1 92 ? 2.486 8.413 -17.836 1.00 97.44 92 LEU A N 1
ATOM 788 C CA . LEU A 1 92 ? 2.676 7.934 -16.464 1.00 97.44 92 LEU A CA 1
ATOM 789 C C . LEU A 1 92 ? 1.501 8.296 -15.522 1.00 97.44 92 LEU A C 1
ATOM 791 O O . LEU A 1 92 ? 1.093 7.427 -14.747 1.00 97.44 92 LEU A O 1
ATOM 795 N N . PRO A 1 93 ? 0.918 9.516 -15.568 1.00 98.25 93 PRO A N 1
ATOM 796 C CA . PRO A 1 93 ? -0.265 9.834 -14.768 1.00 98.25 93 PRO A CA 1
ATOM 797 C C . PRO A 1 93 ? -1.460 8.920 -15.056 1.00 98.25 93 PRO A C 1
ATOM 799 O O . PRO A 1 93 ? -2.106 8.468 -14.113 1.00 98.25 93 PRO A O 1
ATOM 802 N N . GLU A 1 94 ? -1.724 8.601 -16.327 1.00 98.50 94 GLU A N 1
ATOM 803 C CA . GLU A 1 94 ? -2.807 7.688 -16.722 1.00 98.50 94 GLU A CA 1
ATOM 804 C C . GLU A 1 94 ? -2.559 6.277 -16.194 1.00 98.50 94 GLU A C 1
ATOM 806 O O . GLU A 1 94 ? -3.441 5.702 -15.555 1.00 98.50 94 GLU A O 1
ATOM 811 N N . ARG A 1 95 ? -1.336 5.755 -16.365 1.00 98.38 95 ARG A N 1
ATOM 812 C CA . ARG A 1 95 ? -0.938 4.443 -15.834 1.00 98.38 95 ARG A CA 1
ATOM 813 C C . ARG A 1 95 ? -1.168 4.345 -14.328 1.00 98.38 95 ARG A C 1
ATOM 815 O O . ARG A 1 95 ? -1.808 3.407 -13.861 1.00 98.38 95 ARG A O 1
ATOM 822 N N . ARG A 1 96 ? -0.694 5.338 -13.565 1.00 97.50 96 ARG A N 1
ATOM 823 C CA . ARG A 1 96 ? -0.843 5.366 -12.101 1.00 97.50 96 ARG A CA 1
ATOM 824 C C . ARG A 1 96 ? -2.300 5.489 -11.670 1.00 97.50 96 ARG A C 1
ATOM 826 O O . ARG A 1 96 ? -2.727 4.765 -10.775 1.00 97.50 96 ARG A O 1
ATOM 833 N N . ALA A 1 97 ? -3.060 6.393 -12.289 1.00 98.19 97 ALA A N 1
ATOM 834 C CA . ALA A 1 97 ? -4.467 6.597 -11.957 1.00 98.19 97 ALA A CA 1
ATOM 835 C C . ALA A 1 97 ? -5.292 5.335 -12.233 1.00 98.19 97 ALA A C 1
ATOM 837 O O . ALA A 1 97 ? -6.087 4.918 -11.389 1.00 98.19 97 ALA A O 1
ATOM 838 N N . TRP A 1 98 ? -5.062 4.703 -13.386 1.00 98.56 98 TRP A N 1
ATOM 839 C CA . TRP A 1 98 ? -5.707 3.448 -13.741 1.00 98.56 98 TRP A CA 1
ATOM 840 C C . TRP A 1 98 ? -5.337 2.335 -12.758 1.00 98.56 98 TRP A C 1
ATOM 842 O O . TRP A 1 98 ? -6.232 1.712 -12.196 1.00 98.56 98 TRP A O 1
ATOM 852 N N . PHE A 1 99 ? -4.045 2.138 -12.475 1.00 98.44 99 PHE A N 1
ATOM 853 C CA . PHE A 1 99 ? -3.582 1.033 -11.632 1.00 98.44 99 PHE A CA 1
ATOM 854 C C . PHE A 1 99 ? -4.085 1.153 -10.190 1.00 98.44 99 PHE A C 1
ATOM 856 O O . PHE A 1 99 ? -4.532 0.167 -9.605 1.00 98.44 99 PHE A O 1
ATOM 863 N N . VAL A 1 100 ? -4.077 2.364 -9.619 1.00 97.38 100 VAL A N 1
ATOM 864 C CA . VAL A 1 100 ? -4.637 2.620 -8.280 1.00 97.38 100 VAL A CA 1
ATOM 865 C C . VAL A 1 100 ? -6.140 2.355 -8.257 1.00 97.38 100 VAL A C 1
ATOM 867 O O . VAL A 1 100 ? -6.619 1.694 -7.336 1.00 97.38 100 VAL A O 1
ATOM 870 N N . LYS A 1 101 ? -6.886 2.835 -9.262 1.00 97.81 101 LYS A N 1
ATOM 871 C CA . LYS A 1 101 ? -8.330 2.591 -9.369 1.00 97.81 101 LYS A CA 1
ATOM 872 C C . LYS A 1 101 ? -8.625 1.095 -9.464 1.00 97.81 101 LYS A C 1
ATOM 874 O O . LYS A 1 101 ? -9.435 0.602 -8.687 1.00 97.81 101 LYS A O 1
ATOM 879 N N . GLU A 1 102 ? -7.971 0.397 -10.387 1.00 98.12 102 GLU A N 1
ATOM 880 C CA . GLU A 1 102 ? -8.160 -1.036 -10.614 1.00 98.12 102 GLU A CA 1
ATOM 881 C C . GLU A 1 102 ? -7.887 -1.824 -9.333 1.00 98.12 102 GLU A C 1
ATOM 883 O O . GLU A 1 102 ? -8.736 -2.573 -8.851 1.00 98.12 102 GLU A O 1
ATOM 888 N N . THR A 1 103 ? -6.741 -1.555 -8.705 1.00 97.31 103 THR A N 1
ATOM 889 C CA . THR A 1 103 ? -6.346 -2.186 -7.445 1.00 97.31 103 THR A CA 1
ATOM 890 C C . THR A 1 103 ? -7.376 -1.937 -6.341 1.00 97.31 103 THR A C 1
ATOM 892 O O . THR A 1 103 ? -7.841 -2.878 -5.698 1.00 97.31 103 THR A O 1
ATOM 895 N N . MET A 1 104 ? -7.762 -0.678 -6.115 1.00 95.19 104 MET A N 1
ATOM 896 C CA . MET A 1 104 ? -8.672 -0.316 -5.027 1.00 95.19 104 MET A CA 1
ATOM 897 C C . MET A 1 104 ? -10.079 -0.890 -5.220 1.00 95.19 104 MET A C 1
ATOM 899 O O . MET A 1 104 ? -10.705 -1.312 -4.252 1.00 95.19 104 MET A O 1
ATOM 903 N N . VAL A 1 105 ? -10.589 -0.895 -6.453 1.00 95.31 105 VAL A N 1
ATOM 904 C CA . VAL A 1 105 ? -11.971 -1.301 -6.738 1.00 95.31 105 VAL A CA 1
ATOM 905 C C . VAL A 1 105 ? -12.106 -2.820 -6.809 1.00 95.31 105 VAL A C 1
ATOM 907 O O . VAL A 1 105 ? -13.051 -3.363 -6.238 1.00 95.31 105 VAL A O 1
ATOM 910 N N . ASN A 1 106 ? -11.169 -3.498 -7.478 1.00 96.88 106 ASN A N 1
ATOM 911 C CA . ASN A 1 106 ? -11.328 -4.905 -7.851 1.00 96.88 106 ASN A CA 1
ATOM 912 C C . ASN A 1 106 ? -10.471 -5.875 -7.025 1.00 96.88 106 ASN A C 1
ATOM 914 O O . ASN A 1 106 ? -10.738 -7.077 -7.046 1.00 96.88 106 ASN A O 1
ATOM 918 N N . HIS A 1 107 ? -9.469 -5.391 -6.282 1.00 95.44 107 HIS A N 1
ATOM 919 C CA . HIS A 1 107 ? -8.512 -6.268 -5.598 1.00 95.44 107 HIS A CA 1
ATOM 920 C C . HIS A 1 107 ? -8.401 -6.056 -4.083 1.00 95.44 107 HIS A C 1
ATOM 922 O O . HIS A 1 107 ? -8.158 -7.019 -3.348 1.00 95.44 107 HIS A O 1
ATOM 928 N N . VAL A 1 108 ? -8.560 -4.826 -3.587 1.00 93.19 108 VAL A N 1
ATOM 929 C CA . VAL A 1 108 ? -8.490 -4.550 -2.144 1.00 93.19 108 VAL A CA 1
ATOM 930 C C . VAL A 1 108 ? -9.727 -5.122 -1.434 1.00 93.19 108 VAL A C 1
ATOM 932 O O . VAL A 1 108 ? -10.853 -4.830 -1.841 1.00 93.19 108 VAL A O 1
ATOM 935 N N . PRO A 1 109 ? -9.557 -5.910 -0.350 1.00 90.00 109 PRO A N 1
ATOM 936 C CA . PRO A 1 109 ? -10.684 -6.430 0.415 1.00 90.00 109 PRO A CA 1
ATOM 937 C C . PRO A 1 109 ? -11.585 -5.325 0.969 1.00 90.00 109 PRO A C 1
ATOM 939 O O . PRO A 1 109 ? -11.128 -4.391 1.634 1.00 90.00 109 PRO A O 1
ATOM 942 N N . GLN A 1 110 ? -12.885 -5.478 0.737 1.00 88.88 110 GLN A N 1
ATOM 943 C CA . GLN A 1 110 ? -13.919 -4.600 1.267 1.00 88.88 110 GLN A CA 1
ATOM 944 C C . GLN A 1 110 ? -14.384 -5.149 2.618 1.00 88.88 110 GLN A C 1
ATOM 946 O O . GLN A 1 110 ? -15.169 -6.091 2.688 1.00 88.88 110 GLN A O 1
ATOM 951 N N . GLU A 1 111 ? -13.863 -4.580 3.703 1.00 86.62 111 GLU A N 1
ATOM 952 C CA . GLU A 1 111 ? -14.147 -5.025 5.069 1.00 86.62 111 GLU A CA 1
ATOM 953 C C . GLU A 1 111 ? -14.801 -3.898 5.878 1.00 86.62 111 GLU A C 1
ATOM 955 O O . GLU A 1 111 ? -14.370 -2.743 5.823 1.00 86.62 111 GLU A O 1
ATOM 960 N N . LEU A 1 112 ? -15.824 -4.245 6.662 1.00 87.75 112 LEU A N 1
ATOM 961 C CA . LEU A 1 112 ? -16.442 -3.364 7.652 1.00 87.75 112 LEU A CA 1
ATOM 962 C C . LEU A 1 112 ? -16.324 -4.005 9.029 1.00 87.75 112 LEU A C 1
ATOM 964 O O . LEU A 1 112 ? -16.719 -5.157 9.228 1.00 87.75 112 LEU A O 1
ATOM 968 N N . LEU A 1 113 ? -15.783 -3.257 9.988 1.00 86.06 113 LEU A N 1
ATOM 969 C CA . LEU A 1 113 ? -15.676 -3.734 11.359 1.00 86.06 113 LEU A CA 1
ATOM 970 C C . LEU A 1 113 ? -17.067 -3.776 12.020 1.00 86.06 113 LEU A C 1
ATOM 972 O O . LEU A 1 113 ? -17.865 -2.853 11.835 1.00 86.06 113 LEU A O 1
ATOM 976 N N . PRO A 1 114 ? -17.383 -4.817 12.815 1.00 86.88 114 PRO A N 1
ATOM 977 C CA . PRO A 1 114 ? -18.661 -4.903 13.511 1.00 86.88 114 PRO A CA 1
ATOM 978 C C . PRO A 1 114 ? -18.941 -3.668 14.372 1.00 86.88 114 PRO A C 1
ATOM 980 O O . PRO A 1 114 ? -18.162 -3.309 15.247 1.00 86.88 114 PRO A O 1
ATOM 983 N N . GLY A 1 115 ? -20.079 -3.016 14.141 1.00 87.50 115 GLY A N 1
ATOM 984 C CA . GLY A 1 115 ? -20.453 -1.817 14.890 1.00 87.50 115 GLY A CA 1
ATOM 985 C C . GLY A 1 115 ? -19.625 -0.574 14.557 1.00 87.50 115 GLY A C 1
ATOM 986 O O . GLY A 1 115 ? -19.808 0.443 15.223 1.00 87.50 115 GLY A O 1
ATOM 987 N N . ASP A 1 116 ? -18.754 -0.614 13.552 1.00 90.00 116 ASP A N 1
ATOM 988 C CA . ASP A 1 116 ? -18.167 0.602 13.008 1.00 90.00 116 ASP A CA 1
ATOM 989 C C . ASP A 1 116 ? -19.200 1.342 12.151 1.00 90.00 116 ASP A C 1
ATOM 991 O O . ASP A 1 116 ? -20.049 0.736 11.495 1.00 90.00 116 ASP A O 1
ATOM 995 N N . LEU A 1 117 ? -19.165 2.669 12.215 1.00 93.56 117 LEU A N 1
ATOM 996 C CA . LEU A 1 117 ? -20.016 3.538 11.398 1.00 93.56 117 LEU A CA 1
ATOM 997 C C . LEU A 1 117 ? -19.237 4.169 10.245 1.00 93.56 117 LEU A C 1
ATOM 999 O O . LEU A 1 117 ? -19.833 4.834 9.400 1.00 93.56 117 LEU A O 1
ATOM 1003 N N . ILE A 1 118 ? -17.916 3.991 10.230 1.00 90.25 118 ILE A N 1
ATOM 1004 C CA . ILE A 1 118 ? -17.029 4.498 9.196 1.00 90.25 118 ILE A CA 1
ATOM 1005 C C . ILE A 1 118 ? -16.607 3.318 8.326 1.00 90.25 118 ILE A C 1
ATOM 1007 O O . ILE A 1 118 ? -16.128 2.298 8.817 1.00 90.25 118 ILE A O 1
ATOM 1011 N N . ALA A 1 119 ? -16.810 3.462 7.020 1.00 89.44 119 ALA A N 1
ATOM 1012 C CA . ALA A 1 119 ? -16.329 2.503 6.042 1.00 89.44 119 ALA A CA 1
ATOM 1013 C C . ALA A 1 119 ? -14.886 2.820 5.638 1.00 89.44 119 ALA A C 1
ATOM 1015 O O . ALA A 1 119 ? -14.501 3.985 5.545 1.00 89.44 119 ALA A O 1
ATOM 1016 N N . GLY A 1 120 ? -14.126 1.773 5.324 1.00 83.94 120 GLY A N 1
ATOM 1017 C CA . GLY A 1 120 ? -12.761 1.893 4.825 1.00 83.94 120 GLY A CA 1
ATOM 1018 C C . GLY A 1 120 ? -11.727 1.732 5.932 1.00 83.94 120 GLY A C 1
ATOM 1019 O O . GLY A 1 120 ? -11.563 2.586 6.797 1.00 83.94 120 GLY A O 1
ATOM 1020 N N . ALA A 1 121 ? -11.003 0.619 5.874 1.00 81.00 121 ALA A N 1
ATOM 1021 C CA . ALA A 1 121 ? -10.010 0.277 6.885 1.00 81.00 121 ALA A CA 1
ATOM 1022 C C . ALA A 1 121 ? -8.668 -0.201 6.285 1.00 81.00 121 ALA A C 1
ATOM 1024 O O . ALA A 1 121 ? -7.668 -0.255 6.995 1.00 81.00 121 ALA A O 1
ATOM 1025 N N . ARG A 1 122 ? -8.629 -0.490 4.973 1.00 85.81 122 ARG A N 1
ATOM 1026 C CA . ARG A 1 122 ? -7.453 -0.929 4.197 1.00 85.81 122 ARG A CA 1
ATOM 1027 C C . ARG A 1 122 ? -6.959 0.191 3.274 1.00 85.81 122 ARG A C 1
ATOM 1029 O O . ARG A 1 122 ? -7.162 0.143 2.067 1.00 85.81 122 ARG A O 1
ATOM 1036 N N . PHE A 1 123 ? -6.348 1.227 3.843 1.00 80.50 123 PHE A N 1
ATOM 1037 C CA . PHE A 1 123 ? -5.868 2.394 3.078 1.00 80.50 123 PHE A CA 1
ATOM 1038 C C . PHE A 1 123 ? -4.349 2.410 2.850 1.00 80.50 123 PHE A C 1
ATOM 1040 O O . PHE A 1 123 ? -3.847 3.228 2.084 1.00 80.50 123 PHE A O 1
ATOM 1047 N N . ASN A 1 124 ? -3.614 1.499 3.489 1.00 89.31 124 ASN A N 1
ATOM 1048 C CA . ASN A 1 124 ? -2.169 1.352 3.335 1.00 89.31 124 ASN A CA 1
ATOM 1049 C C . ASN A 1 124 ? -1.836 0.590 2.042 1.00 89.31 124 ASN A C 1
ATOM 1051 O O . ASN A 1 124 ? -1.501 -0.598 2.052 1.00 89.31 124 ASN A O 1
ATOM 1055 N N . LEU A 1 125 ? -1.991 1.277 0.913 1.00 92.12 125 LEU A N 1
ATOM 1056 C CA . LEU A 1 125 ? -1.846 0.711 -0.422 1.00 92.12 125 LEU A CA 1
ATOM 1057 C C . LEU A 1 125 ? -0.470 1.028 -1.023 1.00 92.12 125 LEU A C 1
ATOM 1059 O O . LEU A 1 125 ? -0.158 2.187 -1.279 1.00 92.12 125 LEU A O 1
ATOM 1063 N N . MET A 1 126 ? 0.316 -0.010 -1.301 1.00 95.06 126 MET A N 1
ATOM 1064 C CA . MET A 1 126 ? 1.579 0.068 -2.037 1.00 95.06 126 MET A CA 1
ATOM 1065 C C . MET A 1 126 ? 1.349 -0.438 -3.459 1.00 95.06 126 MET A C 1
ATOM 1067 O O . MET A 1 126 ? 1.262 -1.641 -3.701 1.00 95.06 126 MET A O 1
ATOM 1071 N N . THR A 1 127 ? 1.204 0.469 -4.415 1.00 96.69 127 THR A N 1
ATOM 1072 C CA . THR A 1 127 ? 1.027 0.108 -5.827 1.00 96.69 127 THR A CA 1
ATOM 1073 C C . THR A 1 127 ? 2.321 0.249 -6.603 1.00 96.69 127 THR A C 1
ATOM 1075 O O . THR A 1 127 ? 3.168 1.068 -6.255 1.00 96.69 127 THR A O 1
ATOM 1078 N N . SER A 1 128 ? 2.421 -0.476 -7.716 1.00 97.31 128 SER A N 1
ATOM 1079 C CA . SER A 1 128 ? 3.417 -0.236 -8.757 1.00 97.31 128 SER A CA 1
ATOM 1080 C C . SER A 1 128 ? 3.593 1.260 -9.032 1.00 97.31 128 SER A C 1
ATOM 1082 O O . SER A 1 128 ? 2.621 2.008 -9.185 1.00 97.31 128 SER A O 1
ATOM 1084 N N . MET A 1 129 ? 4.846 1.687 -9.176 1.00 96.12 129 MET A N 1
ATOM 1085 C CA . MET A 1 129 ? 5.188 3.015 -9.683 1.00 96.12 129 MET A CA 1
ATOM 1086 C C . MET A 1 129 ? 4.796 3.185 -11.156 1.00 96.12 129 MET A C 1
ATOM 1088 O O . MET A 1 129 ? 4.792 4.308 -11.658 1.00 96.12 129 MET A O 1
ATOM 1092 N N . CYS A 1 130 ? 4.405 2.085 -11.809 1.00 97.62 130 CYS A N 1
ATOM 1093 C CA . CYS A 1 130 ? 3.928 1.978 -13.179 1.00 97.62 130 CYS A CA 1
ATOM 1094 C C . CYS A 1 130 ? 4.951 2.437 -14.216 1.00 97.62 130 CYS A C 1
ATOM 1096 O O . CYS A 1 130 ? 4.574 2.849 -15.308 1.00 97.62 130 CYS A O 1
ATOM 1098 N N . TRP A 1 131 ? 6.238 2.380 -13.883 1.00 97.31 131 TRP A N 1
ATOM 1099 C CA . TRP A 1 131 ? 7.322 2.780 -14.768 1.00 97.31 131 TRP A CA 1
ATOM 1100 C C . TRP A 1 131 ? 7.594 1.740 -15.857 1.00 97.31 131 TRP A C 1
ATOM 1102 O O . TRP A 1 131 ? 7.496 0.529 -15.653 1.00 97.31 131 TRP A O 1
ATOM 1112 N N . THR A 1 132 ? 7.980 2.231 -17.027 1.00 97.69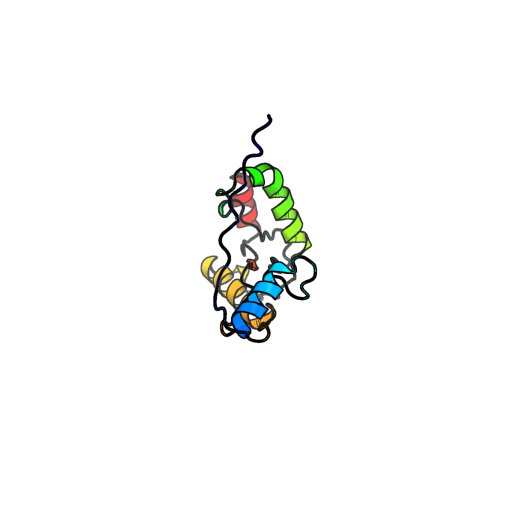 132 THR A N 1
ATOM 1113 C CA . THR A 1 132 ? 8.665 1.445 -18.050 1.00 97.69 132 THR A CA 1
ATOM 1114 C C . THR A 1 132 ? 10.056 1.065 -17.553 1.00 97.69 132 THR A C 1
ATOM 1116 O O . THR A 1 132 ? 10.619 1.703 -16.661 1.00 97.69 132 THR A O 1
ATOM 1119 N N . GLU A 1 133 ? 10.671 0.070 -18.187 1.00 97.12 133 GLU A N 1
ATOM 1120 C CA . GLU A 1 133 ? 12.039 -0.326 -17.853 1.00 97.12 133 GLU A CA 1
ATOM 1121 C C . GLU A 1 133 ? 13.034 0.846 -17.985 1.00 97.12 133 GLU A C 1
ATOM 1123 O O . GLU A 1 133 ? 13.962 0.983 -17.186 1.00 97.12 133 GLU A O 1
ATOM 1128 N N . GLN A 1 134 ? 12.829 1.723 -18.975 1.00 96.62 134 GLN A N 1
ATOM 1129 C CA . GLN A 1 134 ? 13.669 2.902 -19.198 1.00 96.62 134 GLN A CA 1
ATOM 1130 C C . GLN A 1 134 ? 13.509 3.939 -18.080 1.00 96.62 134 GLN A C 1
ATOM 1132 O O . GLN A 1 134 ? 14.513 4.449 -17.580 1.00 96.62 134 GLN A O 1
ATOM 1137 N N . GLU A 1 135 ? 12.272 4.216 -17.659 1.00 95.94 135 GLU A N 1
ATOM 1138 C CA . GLU A 1 135 ? 11.974 5.111 -16.534 1.00 95.94 135 GLU A CA 1
ATOM 1139 C C . GLU A 1 135 ? 12.585 4.571 -15.231 1.00 95.94 135 GLU A C 1
ATOM 1141 O O . GLU A 1 135 ? 13.298 5.308 -14.548 1.00 95.94 135 GLU A O 1
ATOM 1146 N N . THR A 1 136 ? 12.422 3.273 -14.936 1.00 94.50 136 THR A N 1
ATOM 1147 C CA . THR A 1 136 ? 13.043 2.634 -13.763 1.00 94.50 136 THR A CA 1
ATOM 1148 C C . THR A 1 136 ? 14.566 2.778 -13.786 1.00 94.50 136 THR A C 1
ATOM 1150 O O . THR A 1 136 ? 15.171 3.183 -12.794 1.00 94.50 136 THR A O 1
ATOM 1153 N N . LYS A 1 137 ? 15.212 2.495 -14.926 1.00 94.81 137 LYS A N 1
ATOM 1154 C CA . LYS A 1 137 ? 16.667 2.665 -15.077 1.00 94.81 137 LYS A CA 1
ATOM 1155 C C . LYS A 1 137 ? 17.102 4.117 -14.883 1.00 94.81 137 LYS A C 1
ATOM 1157 O O . LYS A 1 137 ? 18.177 4.353 -14.341 1.00 94.81 137 LYS A O 1
ATOM 1162 N N . ALA A 1 138 ? 16.310 5.086 -15.341 1.00 94.19 138 ALA A N 1
ATOM 1163 C CA . ALA A 1 138 ? 16.622 6.502 -15.182 1.00 94.19 138 ALA A CA 1
ATOM 1164 C C . ALA A 1 138 ? 16.529 6.952 -13.716 1.00 94.19 138 ALA A C 1
ATOM 1166 O O . ALA A 1 138 ? 17.386 7.712 -13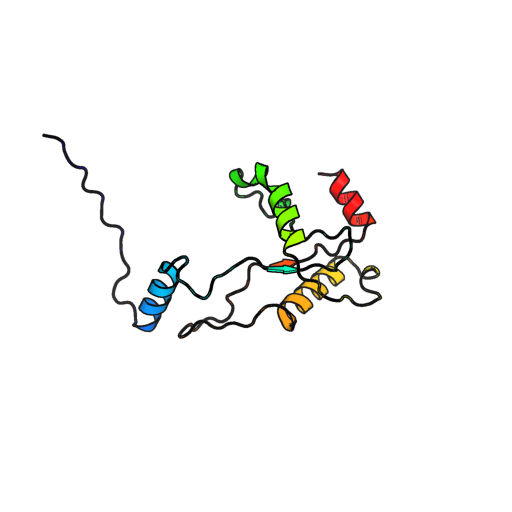.269 1.00 94.19 138 ALA A O 1
ATOM 1167 N N . VAL A 1 139 ? 15.533 6.467 -12.969 1.00 89.19 139 VAL A N 1
ATOM 1168 C CA . VAL A 1 139 ? 15.378 6.757 -11.534 1.00 89.19 139 VAL A CA 1
ATOM 1169 C C . VAL A 1 139 ? 16.500 6.116 -10.721 1.00 89.19 139 VAL A C 1
ATOM 1171 O O . VAL A 1 139 ? 17.166 6.816 -9.967 1.00 89.19 139 VAL A O 1
ATOM 1174 N N . ASN A 1 140 ? 16.794 4.833 -10.948 1.00 86.81 140 ASN A N 1
ATOM 1175 C CA . ASN A 1 140 ? 17.849 4.107 -10.227 1.00 86.81 140 ASN A CA 1
ATOM 1176 C C . ASN A 1 140 ? 19.271 4.644 -10.476 1.00 86.81 140 ASN A C 1
ATOM 1178 O O . ASN A 1 140 ? 20.199 4.216 -9.810 1.00 86.81 140 ASN A O 1
ATOM 1182 N N . LYS A 1 141 ? 19.475 5.528 -11.461 1.00 89.19 141 LYS A N 1
ATOM 1183 C CA . LYS A 1 141 ? 20.755 6.233 -11.660 1.00 89.19 141 LYS A CA 1
ATOM 1184 C C . LYS A 1 141 ? 20.889 7.499 -10.809 1.00 89.19 141 LYS A C 1
ATOM 1186 O O . LYS A 1 141 ? 21.976 8.064 -10.751 1.00 89.19 141 LYS A O 1
ATOM 1191 N N . ARG A 1 142 ? 19.777 8.015 -10.277 1.00 81.38 142 ARG A N 1
ATOM 1192 C CA . ARG A 1 142 ? 19.722 9.255 -9.484 1.00 81.38 142 ARG A CA 1
ATOM 1193 C C . ARG A 1 142 ? 19.772 8.995 -7.981 1.00 81.38 142 ARG A C 1
ATOM 1195 O O . ARG A 1 142 ? 20.040 9.933 -7.237 1.00 81.38 142 ARG A O 1
ATOM 1202 N N . ILE A 1 143 ? 19.452 7.768 -7.588 1.00 67.94 143 ILE A N 1
ATOM 1203 C CA . ILE A 1 143 ? 19.532 7.225 -6.231 1.00 67.94 143 ILE A CA 1
ATOM 1204 C C . ILE A 1 143 ? 20.848 6.456 -6.144 1.00 67.94 143 ILE A C 1
ATOM 1206 O O . ILE A 1 143 ? 21.562 6.634 -5.137 1.00 67.94 143 ILE A O 1
#

Sequence (143 aa):
METIMQIPKIKEPKRLSKRIQWLRDYYFSGTGRKWNNEFTAWTTGTPWDIQYDEMTYYIVPETYPFLETFKSSMKQAARKVETPDDFFQWSLPERRAWFVKETMVNHVPQELLPGDLIAGARFNLMTSMCWTEQETKAVNKRI

pLDDT: mean 90.67, std 8.64, range [46.62, 98.56]

Foldseek 3Di:
DDDDPPDDDDDDDPDDDPLRVVVVVLVVVPPPHPDDQDAAAAEQPDPLWWQDDPVVVVPDVVCVVCRVVVRVVSVVRHDYDHDDPCLQVDDLVVNVVVQVCCCVPPPDDFDDDVSDPDGDRHPNYRYTSSDDPVRSVVVVVVD

Secondary structure (DSSP, 8-state):
------PPPPPPP-S--HHHHHHHHHHHTGGG-S-----EEEE---TT-----GGGGTT-GGGGGGHHHHHHHHHHHPEE----TTGGGS-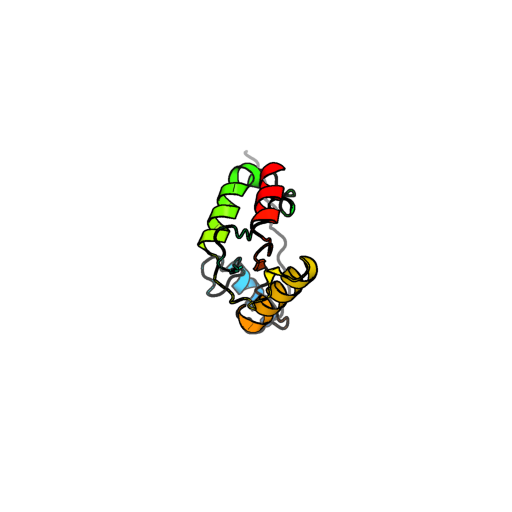HHHHHHHHHHHIIIIIS-----TT--S------EEE-----HHHHHHHTTT-